Protein AF-A0A3D3YTZ3-F1 (afdb_monomer_lite)

Sequence (156 aa):
MELALADSQRAFELARSARDPQQFQPVLVQRVAALLAGGHRRGAGALLDELMAGKPDLTDAWLRGLALMMIEVGRGREFLEAAKGSWRSPWLEAEVATAEHRFADAASIYEGVGAPADAAAARLAAGEAAAGSGNRVEAAEHLGRALEFYRGSVPR

Radius of gyration: 15.91 Å; chains: 1; bounding box: 35×34×43 Å

pLDDT: mean 90.67, std 9.26, range [43.53, 98.31]

Foldseek 3Di:
DVVQLVVLVVLQVVQVVVPDPVSNLLSLQSNLVVCVVVVNLVVSVVSVVVNVVVLDQCVDPSCQCVLVSCVSSVRLVVLLVSLVPHDDDLRSVLSNCVSVLVLCVSLVSCVVVVNLLSSLVSLCSQLVVCVVVVNNVSNCVSPVSSVVVVVVPDDD

Structure (mmCIF, N/CA/C/O backbone):
data_AF-A0A3D3YTZ3-F1
#
_entry.id   AF-A0A3D3YTZ3-F1
#
loop_
_atom_site.group_PDB
_atom_site.id
_atom_site.type_symbol
_atom_site.label_atom_id
_atom_site.label_alt_id
_atom_site.label_comp_id
_atom_site.label_asym_id
_atom_site.label_entity_id
_atom_site.label_seq_id
_atom_site.pdbx_PDB_ins_code
_atom_site.Cartn_x
_atom_site.Cartn_y
_atom_site.Cartn_z
_atom_site.occupancy
_atom_site.B_iso_or_equiv
_atom_site.auth_seq_id
_atom_site.auth_comp_id
_atom_site.auth_asym_id
_atom_site.auth_atom_id
_atom_site.pdbx_PDB_model_num
ATOM 1 N N . MET A 1 1 ? -13.316 3.135 -15.371 1.00 74.31 1 MET A N 1
ATOM 2 C CA . MET A 1 1 ? -12.387 2.009 -15.135 1.00 74.31 1 MET A CA 1
ATOM 3 C C . MET A 1 1 ? -11.767 1.519 -16.439 1.00 74.31 1 MET A C 1
ATOM 5 O O . MET A 1 1 ? -10.553 1.515 -16.549 1.00 74.31 1 MET A O 1
ATOM 9 N N . GLU A 1 2 ? -12.570 1.200 -17.455 1.00 74.00 2 GLU A N 1
ATOM 10 C CA . GLU A 1 2 ? -12.089 0.667 -18.743 1.00 74.00 2 GLU A CA 1
ATOM 11 C C . GLU A 1 2 ? -11.086 1.580 -19.478 1.00 74.00 2 GLU A C 1
ATOM 13 O O . GLU A 1 2 ? -10.048 1.111 -19.936 1.00 74.00 2 GLU A O 1
ATOM 18 N N . LEU A 1 3 ? -11.317 2.900 -19.486 1.00 82.38 3 LEU A N 1
ATOM 19 C CA . LEU A 1 3 ? -10.366 3.871 -20.049 1.00 82.38 3 LEU A CA 1
ATOM 20 C C . LEU A 1 3 ? -9.019 3.892 -19.305 1.00 82.38 3 LEU A C 1
ATOM 22 O O . LEU A 1 3 ? -7.976 3.896 -19.947 1.00 82.38 3 LEU A O 1
ATOM 26 N N . ALA A 1 4 ? -9.027 3.818 -17.970 1.00 76.69 4 ALA A N 1
ATOM 27 C CA . ALA A 1 4 ? -7.803 3.789 -17.163 1.00 76.69 4 ALA A CA 1
ATOM 28 C C . ALA A 1 4 ? -6.992 2.496 -17.383 1.00 76.69 4 ALA A C 1
ATOM 30 O O . ALA A 1 4 ? -5.760 2.515 -17.424 1.00 76.69 4 ALA A O 1
ATOM 31 N N . LEU A 1 5 ? -7.676 1.365 -17.584 1.00 82.88 5 LEU A N 1
ATOM 32 C CA . LEU A 1 5 ? -7.033 0.104 -17.959 1.00 82.88 5 LEU A CA 1
ATOM 33 C C . LEU A 1 5 ? -6.402 0.190 -19.357 1.00 82.88 5 LEU A C 1
ATOM 35 O O . LEU A 1 5 ? -5.263 -0.233 -19.543 1.00 82.88 5 LEU A O 1
ATOM 39 N N . ALA A 1 6 ? -7.097 0.785 -20.329 1.00 84.56 6 ALA A N 1
ATOM 40 C CA . ALA A 1 6 ? -6.563 0.981 -21.676 1.00 84.56 6 ALA A CA 1
ATOM 41 C C . ALA A 1 6 ? -5.377 1.965 -21.711 1.00 84.56 6 ALA A C 1
ATOM 43 O O . ALA A 1 6 ? -4.402 1.724 -22.424 1.00 84.56 6 ALA A O 1
ATOM 44 N N . ASP A 1 7 ? -5.436 3.057 -20.943 1.00 84.31 7 ASP A N 1
ATOM 45 C CA . ASP A 1 7 ? -4.336 4.021 -20.822 1.00 84.31 7 ASP A CA 1
ATOM 46 C C . ASP A 1 7 ? -3.100 3.380 -20.175 1.00 84.31 7 ASP A C 1
ATOM 48 O O . ASP A 1 7 ? -2.001 3.465 -20.729 1.00 84.31 7 ASP A O 1
ATOM 52 N N . SER A 1 8 ? -3.273 2.664 -19.057 1.00 84.00 8 SER A N 1
ATOM 53 C CA . SER A 1 8 ? -2.163 1.964 -18.391 1.00 84.00 8 SER A CA 1
ATOM 54 C C . SER A 1 8 ? -1.560 0.848 -19.256 1.00 84.00 8 SER A C 1
ATOM 56 O O . SER A 1 8 ? -0.347 0.636 -19.223 1.00 84.00 8 SER A O 1
ATOM 58 N N . GLN A 1 9 ? -2.361 0.173 -20.093 1.00 87.19 9 GLN A N 1
ATOM 59 C CA . GLN A 1 9 ? -1.857 -0.781 -21.086 1.00 87.19 9 GLN A CA 1
ATOM 60 C C . GLN A 1 9 ? -0.952 -0.111 -22.119 1.00 87.19 9 GLN A C 1
ATOM 62 O O . GLN A 1 9 ? 0.147 -0.604 -22.371 1.00 87.19 9 GLN A O 1
ATOM 67 N N . ARG A 1 10 ? -1.390 1.014 -22.694 1.00 85.31 10 ARG A N 1
ATOM 68 C CA . ARG A 1 10 ? -0.608 1.757 -23.692 1.00 85.31 10 ARG A CA 1
ATOM 69 C C . ARG A 1 10 ? 0.710 2.265 -23.113 1.00 85.31 10 ARG A C 1
ATOM 71 O O . ARG A 1 10 ? 1.753 2.112 -23.745 1.00 85.31 10 ARG A O 1
ATOM 78 N N . ALA A 1 11 ? 0.678 2.815 -21.898 1.00 82.94 11 ALA A N 1
ATOM 79 C CA . ALA A 1 11 ? 1.884 3.259 -21.201 1.00 82.94 11 ALA A CA 1
ATOM 80 C C . ALA A 1 11 ? 2.864 2.098 -20.957 1.00 82.94 11 ALA A C 1
ATOM 82 O O . ALA A 1 11 ? 4.064 2.239 -21.189 1.00 82.94 11 ALA A O 1
ATOM 83 N N . PHE A 1 12 ? 2.350 0.930 -20.558 1.00 83.44 12 PHE A N 1
ATOM 84 C CA . PHE A 1 12 ? 3.151 -0.276 -20.352 1.00 83.44 12 PHE A CA 1
ATOM 85 C C . PHE A 1 12 ? 3.833 -0.772 -21.629 1.00 83.44 12 PHE A C 1
ATOM 87 O O . PHE A 1 12 ? 5.025 -1.070 -21.610 1.00 83.44 12 PHE A O 1
ATOM 94 N N . GLU A 1 13 ? 3.105 -0.844 -22.742 1.00 86.19 13 GLU A N 1
ATOM 95 C CA . GLU A 1 13 ? 3.665 -1.267 -24.032 1.00 86.19 13 GLU A CA 1
ATOM 96 C C . GLU A 1 13 ? 4.768 -0.319 -24.506 1.00 86.19 13 GLU A C 1
ATOM 98 O O . GLU A 1 13 ? 5.835 -0.769 -24.933 1.00 86.19 13 GLU A O 1
ATOM 103 N N . LEU A 1 14 ? 4.542 0.990 -24.359 1.00 83.56 14 LEU A N 1
ATOM 104 C CA . LEU A 1 14 ? 5.527 2.009 -24.698 1.00 83.56 14 LEU A CA 1
ATOM 105 C C . LEU A 1 14 ? 6.793 1.863 -23.843 1.00 83.56 14 LEU A C 1
ATOM 107 O O . LEU A 1 14 ? 7.890 1.758 -24.394 1.00 83.56 14 LEU A O 1
ATOM 111 N N . ALA A 1 15 ? 6.651 1.778 -22.518 1.00 81.69 15 ALA A N 1
ATOM 112 C CA . ALA A 1 15 ? 7.782 1.617 -21.604 1.00 81.69 15 ALA A CA 1
ATOM 113 C C . ALA A 1 15 ? 8.560 0.316 -21.872 1.00 81.69 15 ALA A C 1
ATOM 115 O O . ALA A 1 15 ? 9.792 0.316 -21.887 1.00 81.69 15 ALA A O 1
ATOM 116 N N . ARG A 1 16 ? 7.857 -0.785 -22.179 1.00 80.94 16 ARG A N 1
ATOM 117 C CA . ARG A 1 16 ? 8.483 -2.069 -22.535 1.00 80.94 16 ARG A CA 1
ATOM 118 C C . ARG A 1 16 ? 9.315 -1.968 -23.815 1.00 80.94 16 ARG A C 1
ATOM 120 O O . ARG A 1 16 ? 10.385 -2.568 -23.901 1.00 80.94 16 ARG A O 1
ATOM 127 N N . SER A 1 17 ? 8.842 -1.208 -24.804 1.00 82.25 17 SER A N 1
ATOM 128 C CA . SER A 1 17 ? 9.564 -0.993 -26.065 1.00 82.25 17 SER A CA 1
ATOM 129 C C . SER A 1 17 ? 10.834 -0.149 -25.891 1.00 82.25 17 SER A C 1
ATOM 131 O O . SER A 1 17 ? 11.825 -0.399 -26.576 1.00 82.25 17 SER A O 1
ATOM 133 N N . ALA A 1 18 ? 10.832 0.783 -24.931 1.00 77.19 18 ALA A N 1
ATOM 134 C CA . ALA A 1 18 ? 11.961 1.664 -24.639 1.00 77.19 18 ALA A CA 1
ATOM 135 C C . ALA A 1 18 ? 13.129 0.955 -23.922 1.00 77.19 18 ALA A C 1
ATOM 137 O O . ALA A 1 18 ? 14.255 1.441 -23.980 1.00 77.19 18 ALA A O 1
ATOM 138 N N . ARG A 1 19 ? 12.882 -0.206 -23.288 1.00 69.94 19 ARG A N 1
ATOM 139 C CA . ARG A 1 19 ? 13.875 -1.035 -22.565 1.00 69.94 19 ARG A CA 1
ATOM 140 C C . ARG A 1 19 ? 14.680 -0.299 -21.481 1.00 69.94 19 ARG A C 1
ATOM 142 O O . ARG A 1 19 ? 15.773 -0.746 -21.146 1.00 69.94 19 ARG A O 1
ATOM 149 N N . ASP A 1 20 ? 14.151 0.786 -20.921 1.00 69.94 20 ASP A N 1
ATOM 150 C CA . ASP A 1 20 ? 14.770 1.505 -19.805 1.00 69.94 20 ASP A CA 1
ATOM 151 C C . ASP A 1 20 ? 14.190 1.011 -18.463 1.00 69.94 20 ASP A C 1
ATOM 153 O O . ASP A 1 20 ? 13.024 1.296 -18.165 1.00 69.94 20 ASP A O 1
ATOM 157 N N . PRO A 1 21 ? 14.966 0.287 -17.630 1.00 63.66 21 PRO A N 1
ATOM 158 C CA . PRO A 1 21 ? 14.496 -0.212 -16.340 1.00 63.66 21 PRO A CA 1
ATOM 159 C C . PRO A 1 21 ? 14.028 0.890 -15.380 1.00 63.66 21 PRO A C 1
ATOM 161 O O . PRO A 1 21 ? 13.094 0.649 -14.615 1.00 63.66 21 PRO A O 1
ATOM 164 N N . GLN A 1 22 ? 14.621 2.092 -15.442 1.00 66.88 22 GLN A N 1
ATOM 165 C CA . GLN A 1 22 ? 14.265 3.212 -14.558 1.00 66.88 22 GLN A CA 1
ATOM 166 C C . GLN A 1 22 ? 12.879 3.782 -14.884 1.00 66.88 22 GLN A C 1
ATOM 168 O O . GLN A 1 22 ? 12.189 4.286 -14.004 1.00 66.88 22 GLN A O 1
ATOM 173 N N . GLN A 1 23 ? 12.442 3.664 -16.140 1.00 71.88 23 GLN A N 1
ATOM 174 C CA . GLN A 1 23 ? 11.105 4.077 -16.582 1.00 71.88 23 GLN A CA 1
ATOM 175 C C . GLN A 1 23 ? 10.081 2.940 -16.483 1.00 71.88 23 GLN A C 1
ATOM 177 O O . GLN A 1 23 ? 8.874 3.177 -16.474 1.00 71.88 23 GLN A O 1
ATOM 182 N N . PHE A 1 24 ? 10.544 1.692 -16.412 1.00 77.94 24 PHE A N 1
ATOM 183 C CA . PHE A 1 24 ? 9.678 0.522 -16.495 1.00 77.94 24 PHE A CA 1
ATOM 184 C C . PHE A 1 24 ? 9.026 0.149 -15.156 1.00 77.94 24 PHE A C 1
ATOM 186 O O . PHE A 1 24 ? 7.839 -0.182 -15.125 1.00 77.94 24 PHE A O 1
ATOM 193 N N . GLN A 1 25 ? 9.758 0.243 -14.041 1.00 81.31 25 GLN A N 1
ATOM 194 C CA . GLN A 1 25 ? 9.230 -0.106 -12.712 1.00 81.31 25 GLN A CA 1
ATOM 195 C C . GLN A 1 25 ? 8.053 0.784 -12.259 1.00 81.31 25 GLN A C 1
ATOM 197 O O . GLN A 1 25 ? 7.042 0.228 -11.820 1.00 81.31 25 GLN A O 1
ATOM 202 N N . PRO A 1 26 ? 8.083 2.122 -12.431 1.00 82.31 26 PRO A N 1
ATOM 203 C CA . PRO A 1 26 ? 6.939 2.969 -12.083 1.00 82.31 26 PRO A CA 1
ATOM 204 C C . PRO A 1 26 ? 5.682 2.629 -12.897 1.00 82.31 26 PRO A C 1
ATOM 206 O O . PRO A 1 26 ? 4.569 2.616 -12.371 1.00 82.31 26 PRO A O 1
ATOM 209 N N . VAL A 1 27 ? 5.851 2.303 -14.182 1.00 87.56 27 VAL A N 1
ATOM 210 C CA . VAL A 1 27 ? 4.740 1.941 -15.075 1.00 87.56 27 VAL A CA 1
ATOM 211 C C . VAL A 1 27 ? 4.136 0.588 -14.693 1.00 87.56 27 VAL A C 1
ATOM 213 O O . VAL A 1 27 ? 2.913 0.430 -14.740 1.00 87.56 27 VAL A O 1
ATOM 216 N N . LEU A 1 28 ? 4.961 -0.372 -14.260 1.00 87.81 28 LEU A N 1
ATOM 217 C CA . LEU A 1 28 ? 4.487 -1.639 -13.697 1.00 87.81 28 LEU A CA 1
ATOM 218 C C . LEU A 1 28 ? 3.595 -1.406 -12.474 1.00 87.81 28 LEU A C 1
ATOM 220 O O . LEU A 1 28 ? 2.478 -1.919 -12.444 1.00 87.81 28 LEU A O 1
ATOM 224 N N . VAL A 1 29 ? 4.043 -0.601 -11.506 1.00 90.25 29 VAL A N 1
ATOM 225 C CA . VAL A 1 29 ? 3.277 -0.316 -10.279 1.00 90.25 29 VAL A CA 1
ATOM 226 C C . VAL A 1 29 ? 1.948 0.369 -10.591 1.00 90.25 29 VAL A C 1
ATOM 228 O O . VAL A 1 29 ? 0.900 -0.070 -10.115 1.00 90.25 29 VAL A O 1
ATOM 231 N N . GLN A 1 30 ? 1.948 1.388 -11.455 1.00 89.44 30 GLN A N 1
ATOM 232 C CA . GLN A 1 30 ? 0.708 2.064 -11.859 1.00 89.44 30 GLN A CA 1
ATOM 233 C C . GLN A 1 30 ? -0.272 1.107 -12.539 1.00 89.44 30 GLN A C 1
ATOM 235 O O . GLN A 1 30 ? -1.482 1.153 -12.301 1.00 89.44 30 GLN A O 1
ATOM 240 N N . ARG A 1 31 ? 0.245 0.205 -13.374 1.00 92.56 31 ARG A N 1
ATOM 241 C CA . ARG A 1 31 ? -0.583 -0.786 -14.043 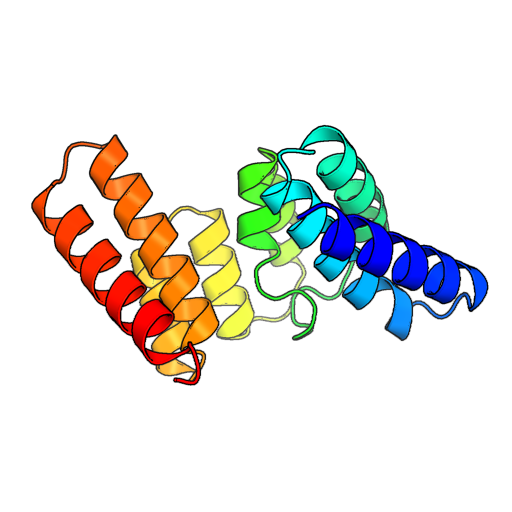1.00 92.56 31 ARG A CA 1
ATOM 242 C C . ARG A 1 31 ? -1.127 -1.841 -13.079 1.00 92.56 31 ARG A C 1
ATOM 244 O O . ARG A 1 31 ? -2.288 -2.228 -13.214 1.00 92.56 31 ARG A O 1
ATOM 251 N N . VAL A 1 32 ? -0.331 -2.290 -12.111 1.00 94.19 32 VAL A N 1
ATOM 252 C CA . VAL A 1 32 ? -0.790 -3.178 -11.031 1.00 94.19 32 VAL A CA 1
ATOM 253 C C . VAL A 1 32 ? -1.934 -2.518 -10.267 1.00 94.19 32 VAL A C 1
ATOM 255 O O . VAL A 1 32 ? -2.987 -3.137 -10.124 1.00 94.19 32 VAL A O 1
ATOM 258 N N . ALA A 1 33 ? -1.782 -1.252 -9.869 1.00 91.62 33 ALA A N 1
ATOM 259 C CA . ALA A 1 33 ? -2.829 -0.503 -9.178 1.00 91.62 33 ALA A CA 1
ATOM 260 C C . ALA A 1 33 ? -4.134 -0.446 -9.993 1.00 91.62 33 ALA A C 1
ATOM 262 O O . ALA A 1 33 ? -5.209 -0.738 -9.469 1.00 91.62 33 ALA A O 1
ATOM 263 N N . ALA A 1 34 ? -4.050 -0.143 -11.294 1.00 92.12 34 ALA A N 1
ATOM 264 C CA . ALA A 1 34 ? -5.217 -0.114 -12.176 1.00 92.12 34 ALA A CA 1
ATOM 265 C C . ALA A 1 34 ? -5.892 -1.493 -12.308 1.00 92.12 34 ALA A C 1
ATOM 267 O O . ALA A 1 34 ? -7.120 -1.591 -12.285 1.00 92.12 34 ALA A O 1
ATOM 268 N N . LEU A 1 35 ? -5.104 -2.568 -12.417 1.00 93.00 35 LEU A N 1
ATOM 269 C CA . LEU A 1 35 ? -5.622 -3.936 -12.492 1.00 93.00 35 LEU A CA 1
ATOM 270 C C . LEU A 1 35 ? -6.327 -4.353 -11.200 1.00 93.00 35 LEU A C 1
ATOM 272 O O . LEU A 1 35 ? -7.406 -4.939 -11.278 1.00 93.00 35 LEU A O 1
ATOM 276 N N . LEU A 1 36 ? -5.752 -4.046 -10.035 1.00 93.44 36 LEU A N 1
ATOM 277 C CA . LEU A 1 36 ? -6.363 -4.335 -8.735 1.00 93.44 36 LEU A CA 1
ATOM 278 C C . LEU A 1 36 ? -7.673 -3.564 -8.554 1.00 93.44 36 LEU A C 1
ATOM 280 O O . LEU A 1 36 ? -8.700 -4.175 -8.265 1.00 93.44 36 LEU A O 1
ATOM 284 N N . ALA A 1 37 ? -7.688 -2.269 -8.882 1.00 90.31 37 ALA A N 1
ATOM 285 C CA . ALA A 1 37 ? -8.908 -1.459 -8.869 1.00 90.31 37 ALA A CA 1
ATOM 286 C C . ALA A 1 37 ? -10.000 -1.994 -9.822 1.00 90.31 37 ALA A C 1
ATOM 288 O O . ALA A 1 37 ? -11.191 -1.847 -9.552 1.00 90.31 37 ALA A O 1
ATOM 289 N N . GLY A 1 38 ? -9.609 -2.636 -10.929 1.00 90.94 38 GLY A N 1
ATOM 290 C CA . GLY A 1 38 ? -10.511 -3.326 -11.858 1.00 90.94 38 GLY A CA 1
ATOM 291 C C . GLY A 1 38 ? -10.888 -4.761 -11.458 1.00 90.94 38 GLY A C 1
ATOM 292 O O . GLY A 1 38 ? -11.588 -5.433 -12.212 1.00 90.94 38 GLY A O 1
ATOM 293 N N . GLY A 1 39 ? -10.417 -5.270 -10.315 1.00 92.31 39 GLY A N 1
ATOM 294 C CA . GLY A 1 39 ? -10.658 -6.646 -9.861 1.00 92.31 39 GLY A CA 1
ATOM 295 C C . GLY A 1 39 ? -9.837 -7.717 -10.597 1.00 92.31 39 GLY A C 1
ATOM 296 O O . GLY A 1 39 ? -10.041 -8.918 -10.403 1.00 92.31 39 GLY A O 1
ATOM 297 N N . HIS A 1 40 ? -8.870 -7.326 -11.426 1.00 93.25 40 HIS A N 1
ATOM 298 C CA . HIS A 1 40 ? -8.048 -8.219 -12.245 1.00 93.25 40 HIS A CA 1
ATOM 299 C C . HIS A 1 40 ? -6.838 -8.788 -11.479 1.00 93.25 40 HIS A C 1
ATOM 301 O O . HIS A 1 40 ? -5.700 -8.728 -11.952 1.00 93.25 40 HIS A O 1
ATOM 307 N N . ARG A 1 41 ? -7.077 -9.409 -10.312 1.00 93.81 41 ARG A N 1
ATOM 308 C CA . ARG A 1 41 ? -6.023 -9.898 -9.391 1.00 93.81 41 ARG A CA 1
ATOM 309 C C . ARG A 1 41 ? -4.983 -10.813 -10.044 1.00 93.81 41 ARG A C 1
ATOM 311 O O . ARG A 1 41 ? -3.799 -10.683 -9.759 1.00 93.81 41 ARG A O 1
ATOM 318 N N . ARG A 1 42 ? -5.393 -11.712 -10.950 1.00 92.62 42 ARG A N 1
ATOM 319 C CA . ARG A 1 42 ? -4.450 -12.599 -11.667 1.00 92.62 42 ARG A CA 1
ATOM 320 C C . ARG A 1 42 ? -3.462 -11.820 -12.537 1.00 92.62 42 ARG A C 1
ATOM 322 O O . ARG A 1 42 ? -2.281 -12.139 -12.541 1.00 92.62 42 ARG A O 1
ATOM 329 N N . GLY A 1 43 ? -3.944 -10.803 -13.254 1.00 92.62 43 GLY A N 1
ATOM 330 C CA . GLY A 1 43 ? -3.091 -9.952 -14.085 1.00 92.62 43 GLY A CA 1
ATOM 331 C C . GLY A 1 43 ? -2.143 -9.105 -13.239 1.00 92.62 43 GLY A C 1
ATOM 332 O O . GLY A 1 43 ? -0.966 -8.998 -13.567 1.00 92.62 43 GLY A O 1
ATOM 333 N N . ALA A 1 44 ? -2.638 -8.564 -12.122 1.00 95.38 44 ALA A N 1
ATOM 334 C CA . ALA A 1 44 ? -1.816 -7.836 -11.160 1.00 95.38 44 ALA A CA 1
ATOM 335 C C . ALA A 1 44 ? -0.695 -8.719 -10.586 1.00 95.38 44 ALA A C 1
ATOM 337 O O . ALA A 1 44 ? 0.459 -8.305 -10.571 1.00 95.38 44 ALA A O 1
ATOM 338 N N . GLY A 1 45 ? -1.014 -9.959 -10.197 1.00 95.38 45 GLY A N 1
ATOM 339 C CA . GLY A 1 45 ? -0.034 -10.919 -9.684 1.00 95.38 45 GLY A CA 1
ATOM 340 C C . GLY A 1 45 ? 1.110 -11.205 -10.661 1.00 95.38 45 GLY A C 1
ATOM 341 O O . GLY A 1 45 ? 2.264 -11.181 -10.252 1.00 95.38 45 GLY A O 1
ATOM 342 N N . ALA A 1 46 ? 0.807 -11.386 -11.951 1.00 94.50 46 ALA A N 1
ATOM 343 C CA . ALA A 1 46 ? 1.830 -11.631 -12.971 1.00 94.50 46 ALA A CA 1
ATOM 344 C C . ALA A 1 46 ? 2.774 -10.430 -13.180 1.00 94.50 46 ALA A C 1
ATOM 346 O O . ALA A 1 46 ? 3.968 -10.611 -13.397 1.00 94.50 46 ALA A O 1
ATOM 347 N N . LEU A 1 47 ? 2.262 -9.198 -13.093 1.00 94.06 47 LEU A N 1
ATOM 348 C CA . LEU A 1 47 ? 3.113 -8.004 -13.169 1.00 94.06 47 LEU A CA 1
ATOM 349 C C . LEU A 1 47 ? 3.938 -7.798 -11.894 1.00 94.06 47 LEU A C 1
ATOM 351 O O . LEU A 1 47 ? 5.066 -7.319 -11.972 1.00 94.06 47 LEU A O 1
ATOM 355 N N . LEU A 1 48 ? 3.406 -8.190 -10.734 1.00 95.44 48 LEU A N 1
ATOM 356 C CA . LEU A 1 48 ? 4.164 -8.211 -9.484 1.00 95.44 48 LEU A CA 1
ATOM 357 C C . LEU A 1 48 ? 5.288 -9.256 -9.519 1.00 95.44 48 LEU A C 1
ATOM 359 O O . LEU A 1 48 ? 6.368 -8.973 -9.014 1.00 95.44 48 LEU A O 1
ATOM 363 N N . ASP A 1 49 ? 5.092 -10.409 -10.173 1.00 94.62 49 ASP A N 1
ATOM 364 C CA . ASP A 1 49 ? 6.181 -11.368 -10.422 1.00 94.62 49 ASP A CA 1
ATOM 365 C C . ASP A 1 49 ? 7.316 -10.733 -11.230 1.00 94.62 49 ASP A C 1
ATOM 367 O O . ASP A 1 49 ? 8.483 -10.841 -10.853 1.00 94.62 49 ASP A O 1
ATOM 371 N N . GLU A 1 50 ? 6.975 -10.040 -12.321 1.00 92.44 50 GLU A N 1
ATOM 372 C CA . GLU A 1 50 ? 7.954 -9.347 -13.166 1.00 92.44 50 GLU A CA 1
ATOM 373 C C . GLU A 1 50 ? 8.695 -8.251 -12.385 1.00 92.44 50 GLU A C 1
ATOM 375 O O . GLU A 1 50 ? 9.923 -8.169 -12.458 1.00 92.44 50 GLU A O 1
ATOM 380 N N . LEU A 1 51 ? 7.972 -7.456 -11.590 1.00 92.25 51 LEU A N 1
ATOM 381 C CA . LEU A 1 51 ? 8.557 -6.414 -10.748 1.00 92.25 51 LEU A CA 1
ATOM 382 C C . LEU A 1 51 ? 9.525 -7.003 -9.712 1.00 92.25 51 LEU A C 1
ATOM 384 O O . LEU A 1 51 ? 10.676 -6.574 -9.642 1.00 92.25 51 LEU A O 1
ATOM 388 N N . MET A 1 52 ? 9.088 -8.001 -8.937 1.00 92.81 52 MET A N 1
ATOM 389 C CA . MET A 1 52 ? 9.877 -8.579 -7.843 1.00 92.81 52 MET A CA 1
ATOM 390 C C . MET A 1 52 ? 11.080 -9.387 -8.344 1.00 92.81 52 MET A C 1
ATOM 392 O O . MET A 1 52 ? 12.142 -9.356 -7.716 1.00 92.81 52 MET A O 1
ATOM 396 N N . ALA A 1 53 ? 10.978 -10.039 -9.509 1.00 91.12 53 ALA A N 1
ATOM 397 C CA . ALA A 1 53 ? 12.116 -10.694 -10.160 1.00 91.12 53 ALA A CA 1
ATOM 398 C C . ALA A 1 53 ? 13.243 -9.704 -10.509 1.00 91.12 53 ALA A C 1
ATOM 400 O O . ALA A 1 53 ? 14.420 -10.073 -10.496 1.00 91.12 53 ALA A O 1
ATOM 401 N N . GLY A 1 54 ? 12.892 -8.439 -10.763 1.00 88.00 54 GLY A N 1
ATOM 402 C CA . GLY A 1 54 ? 13.829 -7.341 -10.989 1.00 88.00 54 GLY A CA 1
ATOM 403 C C . GLY A 1 54 ? 14.578 -6.863 -9.742 1.00 88.00 54 GLY A C 1
ATOM 404 O O . GLY A 1 54 ? 15.446 -6.007 -9.883 1.00 88.00 54 GLY A O 1
ATOM 405 N N . LYS A 1 55 ? 14.274 -7.409 -8.550 1.00 88.19 55 LYS A N 1
ATOM 406 C CA . LYS A 1 55 ? 14.836 -6.997 -7.248 1.00 88.19 55 LYS A CA 1
ATOM 407 C C . LYS A 1 55 ? 14.783 -5.475 -7.077 1.00 88.19 55 LYS A C 1
ATOM 409 O O . LYS A 1 55 ? 15.829 -4.824 -7.037 1.00 88.19 55 LYS A O 1
ATOM 414 N N . PRO A 1 56 ? 13.570 -4.907 -7.053 1.00 88.56 56 PRO A N 1
ATOM 415 C CA . PRO A 1 56 ? 13.406 -3.470 -7.090 1.00 88.56 56 PRO A CA 1
ATOM 416 C C . PRO A 1 56 ? 13.955 -2.841 -5.805 1.00 88.56 56 PRO A C 1
ATOM 418 O O . PRO A 1 56 ? 13.955 -3.466 -4.740 1.00 88.56 56 PRO A O 1
ATOM 421 N N . ASP A 1 57 ? 14.417 -1.597 -5.900 1.00 88.75 57 ASP A N 1
ATOM 422 C CA . ASP A 1 57 ? 14.782 -0.831 -4.714 1.00 88.75 57 ASP A CA 1
ATOM 423 C C . ASP A 1 57 ? 13.506 -0.401 -3.990 1.00 88.75 57 ASP A C 1
ATOM 425 O O . ASP A 1 57 ? 12.847 0.554 -4.384 1.00 88.75 57 ASP A O 1
ATOM 429 N N . LEU A 1 58 ? 13.159 -1.106 -2.912 1.00 89.94 58 LEU A N 1
ATOM 430 C CA . LEU A 1 58 ? 11.958 -0.836 -2.116 1.00 89.94 58 LEU A CA 1
ATOM 431 C C . LEU A 1 58 ? 11.966 0.534 -1.419 1.00 89.94 58 LEU A C 1
ATOM 433 O O . LEU A 1 58 ? 10.963 0.912 -0.818 1.00 89.94 58 LEU A O 1
ATOM 437 N N . THR A 1 59 ? 13.077 1.272 -1.471 1.00 86.56 59 THR A N 1
ATOM 438 C CA . THR A 1 59 ? 13.145 2.654 -0.984 1.00 86.56 59 THR A CA 1
ATOM 439 C C . THR A 1 59 ? 12.799 3.687 -2.058 1.00 86.56 59 THR A C 1
ATOM 441 O O . THR A 1 59 ? 12.641 4.867 -1.732 1.00 86.56 59 THR A O 1
ATOM 444 N N . ASP A 1 60 ? 12.632 3.261 -3.314 1.00 86.44 60 ASP A N 1
ATOM 445 C CA . ASP A 1 60 ? 12.222 4.128 -4.411 1.00 86.44 60 ASP A CA 1
ATOM 446 C C . ASP A 1 60 ? 10.796 4.657 -4.177 1.00 86.44 60 ASP A C 1
ATOM 448 O O . ASP A 1 60 ? 9.841 3.915 -3.927 1.00 86.44 60 ASP A O 1
ATOM 452 N N . ALA A 1 61 ? 10.646 5.976 -4.292 1.00 81.25 61 ALA A N 1
ATOM 453 C CA . ALA A 1 61 ? 9.377 6.669 -4.135 1.00 81.25 61 ALA A CA 1
ATOM 454 C C . ALA A 1 61 ? 8.294 6.192 -5.117 1.00 81.25 61 ALA A C 1
ATOM 456 O O . ALA A 1 61 ? 7.109 6.334 -4.815 1.00 81.25 61 ALA A O 1
ATOM 457 N N . TRP A 1 62 ? 8.666 5.624 -6.266 1.00 82.38 62 TRP A N 1
ATOM 458 C CA . TRP A 1 62 ? 7.713 5.090 -7.241 1.00 82.38 62 TRP A CA 1
ATOM 459 C C . TRP A 1 62 ? 7.071 3.765 -6.825 1.00 82.38 62 TRP A C 1
ATOM 461 O O . TRP A 1 62 ? 6.072 3.368 -7.423 1.00 82.38 62 TRP A O 1
ATOM 471 N N . LEU A 1 63 ? 7.614 3.091 -5.809 1.00 86.75 63 LEU A N 1
ATOM 472 C CA . LEU A 1 63 ? 7.092 1.823 -5.296 1.00 86.75 63 LEU A CA 1
ATOM 473 C C . LEU A 1 63 ? 6.212 1.995 -4.055 1.00 86.75 63 LEU A C 1
ATOM 475 O O . LEU A 1 63 ? 5.872 1.012 -3.399 1.00 86.75 63 LEU A O 1
ATOM 479 N N . ARG A 1 64 ? 5.820 3.228 -3.720 1.00 86.12 64 ARG A N 1
ATOM 480 C CA . ARG A 1 64 ? 4.864 3.475 -2.636 1.00 86.12 64 ARG A CA 1
ATOM 481 C C . ARG A 1 64 ? 3.546 2.749 -2.891 1.00 86.12 64 ARG A C 1
ATOM 483 O O . ARG A 1 64 ? 3.052 2.688 -4.018 1.00 86.12 64 ARG A O 1
ATOM 490 N N . GLY A 1 65 ? 2.982 2.193 -1.828 1.00 89.50 65 GLY A N 1
ATOM 491 C CA . GLY A 1 65 ? 1.790 1.359 -1.860 1.00 89.50 65 GLY A CA 1
ATOM 492 C C . GLY A 1 65 ? 2.039 -0.069 -2.349 1.00 89.50 65 GLY A C 1
ATOM 493 O O . GLY A 1 65 ? 1.090 -0.855 -2.383 1.00 89.50 65 GLY A O 1
ATOM 494 N N . LEU A 1 66 ? 3.276 -0.446 -2.704 1.00 94.38 66 LEU A N 1
ATOM 495 C CA . LEU A 1 66 ? 3.590 -1.804 -3.149 1.00 94.38 66 LEU A CA 1
ATOM 496 C C . LEU A 1 66 ? 3.251 -2.840 -2.072 1.00 94.38 66 LEU A C 1
ATOM 498 O O . LEU A 1 66 ? 2.717 -3.894 -2.415 1.00 94.38 66 LEU A O 1
ATOM 502 N N . ALA A 1 67 ? 3.478 -2.556 -0.785 1.00 96.12 67 ALA A N 1
ATOM 503 C CA . ALA A 1 67 ? 3.101 -3.473 0.291 1.00 96.12 67 ALA A CA 1
ATOM 504 C C . ALA A 1 67 ? 1.595 -3.768 0.293 1.00 96.12 67 ALA A C 1
ATOM 506 O O . ALA A 1 67 ? 1.193 -4.927 0.419 1.00 96.12 67 ALA A O 1
ATOM 507 N N . LEU A 1 68 ? 0.760 -2.743 0.088 1.00 94.38 68 LEU A N 1
ATOM 508 C CA . LEU A 1 68 ? -0.693 -2.895 -0.001 1.00 94.38 68 LEU A CA 1
ATOM 509 C C . LEU A 1 68 ? -1.082 -3.765 -1.208 1.00 94.38 68 LEU A C 1
ATOM 511 O O . LEU A 1 68 ? -1.857 -4.709 -1.059 1.00 94.38 68 LEU A O 1
ATOM 515 N N . MET A 1 69 ? -0.491 -3.507 -2.382 1.00 95.81 69 MET A N 1
ATOM 516 C CA . MET A 1 69 ? -0.729 -4.302 -3.597 1.00 95.81 69 MET A CA 1
ATOM 517 C C . MET A 1 69 ? -0.316 -5.768 -3.406 1.00 95.81 69 MET A C 1
ATOM 519 O O . MET A 1 69 ? -1.036 -6.681 -3.815 1.00 95.81 69 MET A O 1
ATOM 523 N N . MET A 1 70 ? 0.822 -6.001 -2.745 1.00 97.19 70 MET A N 1
ATOM 524 C CA . MET A 1 70 ? 1.328 -7.336 -2.425 1.00 97.19 70 MET A CA 1
ATOM 525 C C . MET A 1 70 ? 0.403 -8.067 -1.450 1.00 97.19 70 MET A C 1
ATOM 527 O O . MET A 1 70 ? 0.102 -9.239 -1.669 1.00 97.19 70 MET A O 1
ATOM 531 N N . ILE A 1 71 ? -0.100 -7.403 -0.405 1.00 96.06 71 ILE A N 1
ATOM 532 C CA . ILE A 1 71 ? -1.104 -7.987 0.500 1.00 96.06 71 ILE A CA 1
ATOM 533 C C . ILE A 1 71 ? -2.382 -8.332 -0.254 1.00 96.06 71 ILE A C 1
ATOM 535 O O . ILE A 1 71 ? -2.929 -9.418 -0.054 1.00 96.06 71 ILE A O 1
ATOM 539 N N . GLU A 1 72 ? -2.846 -7.451 -1.141 1.00 93.94 72 GLU A N 1
ATOM 540 C CA . GLU A 1 72 ? -4.069 -7.688 -1.895 1.00 93.94 72 GLU A CA 1
ATOM 541 C C . GLU A 1 72 ? -3.961 -8.971 -2.737 1.00 93.94 72 GLU A C 1
ATOM 543 O O . GLU A 1 72 ? -4.895 -9.766 -2.797 1.00 93.94 72 GLU A O 1
ATOM 548 N N . VAL A 1 73 ? -2.803 -9.289 -3.310 1.00 95.81 73 VAL A N 1
ATOM 549 C CA . VAL A 1 73 ? -2.615 -10.570 -4.019 1.00 95.81 73 VAL A CA 1
ATOM 550 C C . VAL A 1 73 ? -2.174 -11.736 -3.116 1.00 95.81 73 VAL A C 1
ATOM 552 O O . VAL A 1 73 ? -1.847 -12.805 -3.625 1.00 95.81 73 VAL A O 1
ATOM 555 N N . GLY A 1 74 ? -2.185 -11.572 -1.788 1.00 95.44 74 GLY A N 1
ATOM 556 C CA . GLY A 1 74 ? -1.831 -12.615 -0.815 1.00 95.44 74 GLY A CA 1
ATOM 557 C C . GLY A 1 74 ? -0.325 -12.850 -0.644 1.00 95.44 74 GLY A C 1
ATOM 558 O O . GLY A 1 74 ? 0.087 -13.907 -0.174 1.00 95.44 74 GLY A O 1
ATOM 559 N N . ARG A 1 75 ? 0.507 -11.878 -1.032 1.00 96.06 75 ARG A N 1
ATOM 560 C CA . ARG A 1 75 ? 1.977 -11.963 -1.098 1.00 96.06 75 ARG A CA 1
ATOM 561 C C . ARG A 1 75 ? 2.699 -10.996 -0.157 1.00 96.06 75 ARG A C 1
ATOM 563 O O . ARG A 1 75 ? 3.892 -10.761 -0.320 1.00 96.06 75 ARG A O 1
ATOM 570 N N . GLY A 1 76 ? 2.032 -10.476 0.875 1.00 95.81 76 GLY A N 1
ATOM 571 C CA . GLY A 1 76 ? 2.656 -9.568 1.855 1.00 95.81 76 GLY A CA 1
ATOM 572 C C . GLY A 1 76 ? 3.945 -10.124 2.482 1.00 95.81 76 GLY A C 1
ATOM 573 O O . GLY A 1 76 ? 4.907 -9.391 2.690 1.00 95.81 76 GLY A O 1
ATOM 574 N N . ARG A 1 77 ? 4.036 -11.447 2.688 1.00 96.62 77 ARG A N 1
ATOM 575 C CA . ARG A 1 77 ? 5.255 -12.078 3.220 1.00 96.62 77 ARG A CA 1
ATOM 576 C C . ARG A 1 77 ? 6.460 -11.970 2.287 1.00 96.62 77 ARG A C 1
ATOM 578 O O . ARG A 1 77 ? 7.576 -11.827 2.767 1.00 96.62 77 ARG A O 1
ATOM 585 N N . GLU A 1 78 ? 6.252 -12.026 0.977 1.00 96.50 78 GLU A N 1
ATOM 586 C CA . GLU A 1 78 ? 7.336 -11.852 0.008 1.00 96.50 78 GLU A CA 1
ATOM 587 C C . GLU A 1 78 ? 7.908 -10.434 0.064 1.00 96.50 78 GLU A C 1
ATOM 589 O O . GLU A 1 78 ? 9.125 -10.264 0.052 1.00 96.50 78 GLU A O 1
ATOM 594 N N . PHE A 1 79 ? 7.038 -9.431 0.220 1.00 96.50 79 PHE A N 1
ATOM 595 C CA . PHE A 1 79 ? 7.462 -8.053 0.450 1.00 96.50 79 PHE A CA 1
ATOM 596 C C . PHE A 1 79 ? 8.325 -7.938 1.716 1.00 96.50 79 PHE A C 1
ATOM 598 O O . PHE A 1 79 ? 9.411 -7.363 1.672 1.00 96.50 79 PHE A O 1
ATOM 605 N N . LEU A 1 80 ? 7.889 -8.542 2.829 1.00 97.00 80 LEU A N 1
ATOM 606 C CA . LEU A 1 80 ? 8.645 -8.532 4.088 1.00 97.00 80 LEU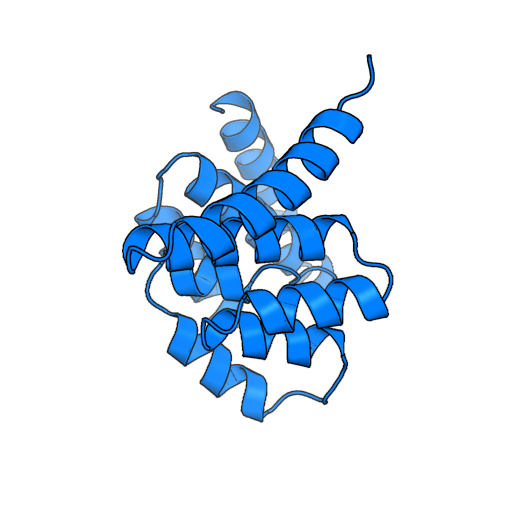 A CA 1
ATOM 607 C C . LEU A 1 80 ? 10.025 -9.184 3.957 1.00 97.00 80 LEU A C 1
ATOM 609 O O . LEU A 1 80 ? 10.993 -8.682 4.521 1.00 97.00 80 LEU A O 1
ATOM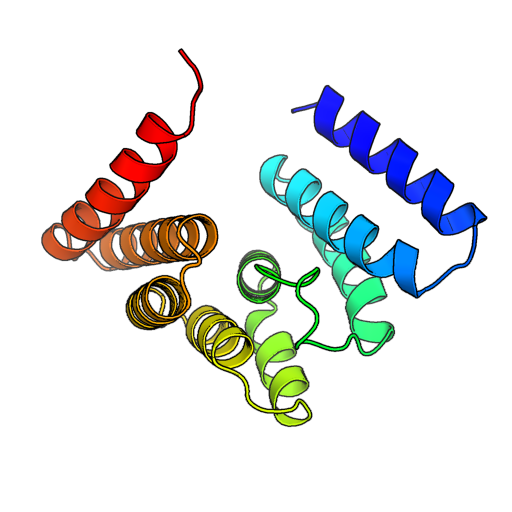 613 N N . GLU A 1 81 ? 10.135 -10.295 3.224 1.00 95.94 81 GLU A N 1
ATOM 614 C CA . GLU A 1 81 ? 11.432 -10.933 2.979 1.00 95.94 81 GLU A CA 1
ATOM 615 C C . GLU A 1 81 ? 12.352 -10.046 2.132 1.00 95.94 81 GLU A C 1
ATOM 617 O O . GLU A 1 81 ? 13.532 -9.914 2.458 1.00 95.94 81 GLU A O 1
ATOM 622 N N . ALA A 1 82 ? 11.822 -9.387 1.097 1.00 94.12 82 ALA A N 1
ATOM 623 C CA . ALA A 1 82 ? 12.591 -8.453 0.280 1.00 94.12 82 ALA A CA 1
ATOM 624 C C . ALA A 1 82 ? 13.069 -7.228 1.088 1.00 94.12 82 ALA A C 1
ATOM 626 O O . ALA A 1 82 ? 14.231 -6.835 0.980 1.00 94.12 82 ALA A O 1
ATOM 627 N N . ALA A 1 83 ? 12.220 -6.686 1.967 1.00 95.00 83 ALA A N 1
ATOM 628 C CA . ALA A 1 83 ? 12.529 -5.515 2.791 1.00 95.00 83 ALA A CA 1
ATOM 629 C C . ALA A 1 83 ? 13.708 -5.723 3.760 1.00 95.00 83 ALA A C 1
ATOM 631 O O . ALA A 1 83 ? 14.392 -4.760 4.103 1.00 95.00 83 ALA A O 1
ATOM 632 N N . LYS A 1 84 ? 14.007 -6.966 4.173 1.00 93.75 84 LYS A N 1
ATOM 633 C CA . LYS A 1 84 ? 15.148 -7.271 5.064 1.00 93.75 84 LYS A CA 1
ATOM 634 C C . LYS A 1 84 ? 16.505 -6.883 4.471 1.00 93.75 84 LYS A C 1
ATOM 636 O O . LYS A 1 84 ? 17.445 -6.653 5.227 1.00 93.75 84 LYS A O 1
ATOM 641 N N . GLY A 1 85 ? 16.619 -6.860 3.142 1.00 88.19 85 GLY A N 1
ATOM 642 C CA . GLY A 1 85 ? 17.848 -6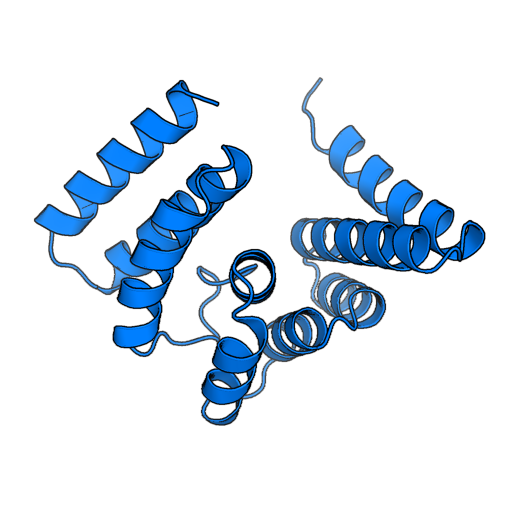.492 2.434 1.00 88.19 85 GLY A CA 1
ATOM 643 C C . GLY A 1 85 ? 17.970 -5.001 2.114 1.00 88.19 85 GLY A C 1
ATOM 644 O O . GLY A 1 85 ? 19.004 -4.584 1.595 1.00 88.19 85 GLY A O 1
ATOM 645 N N . SER A 1 86 ? 16.934 -4.207 2.389 1.00 90.44 86 SER A N 1
ATOM 646 C CA . SER A 1 86 ? 16.852 -2.799 1.999 1.00 90.44 86 SER A CA 1
ATOM 647 C C . SER A 1 86 ? 17.332 -1.860 3.106 1.00 90.44 86 SER A C 1
ATOM 649 O O . SER A 1 86 ? 17.334 -2.193 4.294 1.00 90.44 86 SER A O 1
ATOM 651 N N . TRP A 1 87 ? 17.732 -0.647 2.719 1.00 89.31 87 TRP A N 1
ATOM 652 C CA . TRP A 1 87 ? 18.102 0.381 3.687 1.00 89.31 87 TRP A CA 1
ATOM 653 C C . TRP A 1 87 ? 16.868 0.884 4.436 1.00 89.31 87 TRP A C 1
ATOM 655 O O . TRP A 1 87 ? 15.813 1.107 3.845 1.00 89.31 87 TRP A O 1
ATOM 665 N N . ARG A 1 88 ? 17.003 1.109 5.745 1.00 90.06 88 ARG A N 1
ATOM 666 C CA . ARG A 1 88 ? 15.904 1.632 6.561 1.00 90.06 88 ARG A CA 1
ATOM 667 C C . ARG A 1 88 ? 15.615 3.090 6.222 1.00 90.06 88 ARG A C 1
ATOM 669 O O . ARG A 1 88 ? 16.515 3.928 6.235 1.00 90.06 88 ARG A O 1
ATOM 676 N N . SER A 1 89 ? 14.345 3.387 5.995 1.00 92.94 89 SER A N 1
ATOM 677 C CA . SER A 1 89 ? 13.809 4.737 5.876 1.00 92.94 89 SER A CA 1
ATOM 678 C C . SER A 1 89 ? 12.410 4.768 6.495 1.00 92.94 89 SER A C 1
ATOM 680 O O . SER A 1 89 ? 11.752 3.726 6.521 1.00 92.94 89 SER A O 1
ATOM 682 N N . PRO A 1 90 ? 11.913 5.930 6.949 1.00 93.69 90 PRO A N 1
ATOM 683 C CA . PRO A 1 90 ? 10.533 6.048 7.425 1.00 93.69 90 PRO A CA 1
ATOM 684 C C . PRO A 1 90 ? 9.495 5.558 6.401 1.00 93.69 90 PRO A C 1
ATOM 686 O O . PRO A 1 90 ? 8.478 4.983 6.768 1.00 93.69 90 PRO A O 1
ATOM 689 N N . TRP A 1 91 ? 9.778 5.723 5.106 1.00 93.00 91 TRP A N 1
ATOM 690 C CA . TRP A 1 91 ? 8.928 5.229 4.021 1.00 93.00 91 TRP A CA 1
ATOM 691 C C . TRP A 1 91 ? 8.868 3.702 3.992 1.00 93.00 91 TRP A C 1
ATOM 693 O O . TRP A 1 91 ? 7.781 3.131 3.996 1.00 93.00 91 TRP A O 1
ATOM 703 N N . LEU A 1 92 ? 10.028 3.039 4.027 1.00 95.31 92 LEU A N 1
ATOM 704 C CA . LEU A 1 92 ? 10.079 1.580 4.065 1.00 95.31 92 LEU A CA 1
ATOM 705 C C . LEU A 1 92 ? 9.481 1.036 5.370 1.00 95.31 92 LEU A C 1
ATOM 707 O O . LEU A 1 92 ? 8.826 0.002 5.354 1.00 95.31 92 LEU A O 1
ATOM 711 N N . GLU A 1 93 ? 9.665 1.731 6.494 1.00 96.56 93 GLU A N 1
ATOM 712 C CA . GLU A 1 93 ? 9.056 1.358 7.775 1.00 96.56 93 GLU A CA 1
ATOM 713 C C . GLU A 1 93 ? 7.521 1.395 7.717 1.00 96.56 93 GLU A C 1
ATOM 715 O O . GLU A 1 93 ? 6.876 0.491 8.252 1.00 96.56 93 GLU A O 1
ATOM 720 N N . ALA A 1 94 ? 6.931 2.371 7.019 1.00 96.75 94 ALA A N 1
ATOM 721 C CA . ALA A 1 94 ? 5.488 2.429 6.789 1.00 96.75 94 ALA A CA 1
ATOM 722 C C . ALA A 1 94 ? 4.987 1.298 5.871 1.00 96.75 94 ALA A C 1
ATOM 724 O O . ALA A 1 94 ? 3.960 0.677 6.159 1.00 96.75 94 ALA A O 1
ATOM 725 N N . GLU A 1 95 ? 5.722 0.970 4.804 1.00 96.56 95 GLU A N 1
ATOM 726 C CA . GLU A 1 95 ? 5.395 -0.164 3.927 1.00 96.56 95 GLU A CA 1
ATOM 727 C C . GLU A 1 95 ? 5.532 -1.510 4.664 1.00 96.56 95 GLU A C 1
ATOM 729 O O . GLU A 1 95 ? 4.685 -2.389 4.517 1.00 96.56 95 GLU A O 1
ATOM 734 N N . VAL A 1 96 ? 6.552 -1.677 5.516 1.00 97.44 96 VAL A N 1
ATOM 735 C CA . VAL A 1 96 ? 6.701 -2.866 6.374 1.00 97.44 96 VAL A CA 1
ATOM 736 C C . VAL A 1 96 ? 5.541 -2.966 7.361 1.00 97.44 96 VAL A C 1
ATOM 738 O O . VAL A 1 96 ? 4.924 -4.025 7.454 1.00 97.44 96 VAL A O 1
ATOM 741 N N . ALA A 1 97 ? 5.186 -1.876 8.050 1.00 98.06 97 ALA A N 1
ATOM 742 C CA . ALA A 1 97 ? 4.020 -1.855 8.933 1.00 98.06 97 ALA A CA 1
ATOM 743 C C . ALA A 1 97 ? 2.733 -2.216 8.171 1.00 98.06 97 ALA A C 1
ATOM 745 O O . ALA A 1 97 ? 1.917 -2.992 8.667 1.00 98.06 97 ALA A O 1
ATOM 746 N N . THR A 1 98 ? 2.590 -1.734 6.934 1.00 97.75 98 THR A N 1
ATOM 747 C CA . THR A 1 98 ? 1.488 -2.105 6.037 1.00 97.75 98 THR A CA 1
ATOM 748 C C . THR A 1 98 ? 1.491 -3.606 5.757 1.00 97.75 98 THR A C 1
ATOM 750 O O . THR A 1 98 ? 0.478 -4.254 5.999 1.00 97.75 98 THR A O 1
ATOM 753 N N . ALA A 1 99 ? 2.621 -4.181 5.329 1.00 97.56 99 ALA A N 1
ATOM 754 C CA . ALA A 1 99 ? 2.779 -5.612 5.046 1.00 97.56 99 ALA A CA 1
ATOM 755 C C . ALA A 1 99 ? 2.556 -6.523 6.272 1.00 97.56 99 ALA A C 1
ATOM 757 O O . ALA A 1 99 ? 2.157 -7.678 6.120 1.00 97.56 99 ALA A O 1
ATOM 758 N N . GLU A 1 100 ? 2.770 -6.004 7.481 1.00 97.81 100 GLU A N 1
ATOM 759 C CA . GLU A 1 100 ? 2.465 -6.664 8.758 1.00 97.81 100 GLU A CA 1
ATOM 760 C C . GLU A 1 100 ? 1.010 -6.466 9.220 1.00 97.81 100 GLU A C 1
ATOM 762 O O . GLU A 1 100 ? 0.654 -6.896 10.316 1.00 97.81 100 GLU A O 1
ATOM 767 N N . HIS A 1 101 ? 0.163 -5.822 8.410 1.00 97.38 101 HIS A N 1
ATOM 768 C CA . HIS A 1 101 ? -1.212 -5.438 8.750 1.00 97.38 101 HIS A CA 1
ATOM 769 C C . HIS A 1 101 ? -1.326 -4.472 9.946 1.00 97.38 101 HIS A C 1
ATOM 771 O O . HIS A 1 101 ? -2.404 -4.299 10.517 1.00 97.38 101 HIS A O 1
ATOM 777 N N . ARG A 1 102 ? -0.238 -3.778 10.305 1.00 98.19 102 ARG A N 1
ATOM 778 C CA . ARG A 1 102 ? -0.209 -2.696 11.301 1.00 98.19 102 ARG A CA 1
ATOM 779 C C . ARG A 1 102 ? -0.569 -1.362 10.645 1.00 98.19 102 ARG A C 1
ATOM 781 O O . ARG A 1 102 ? 0.209 -0.412 10.623 1.00 98.19 102 ARG A O 1
ATOM 788 N N . PHE A 1 103 ? -1.764 -1.302 10.065 1.00 98.19 103 PHE A N 1
ATOM 789 C CA . PHE A 1 103 ? -2.189 -0.190 9.209 1.00 98.19 103 PHE A CA 1
ATOM 790 C C . PHE A 1 103 ? -2.301 1.157 9.946 1.00 98.19 103 PHE A C 1
ATOM 792 O O . PHE A 1 103 ? -1.991 2.197 9.367 1.00 98.19 103 PHE A O 1
ATOM 799 N N . ALA A 1 104 ? -2.692 1.157 11.225 1.00 97.81 104 ALA A N 1
ATOM 800 C CA . ALA A 1 104 ? -2.736 2.372 12.046 1.00 97.81 104 ALA A CA 1
ATOM 801 C C . ALA A 1 104 ? -1.331 2.960 12.295 1.00 97.81 104 ALA A C 1
ATOM 803 O O . ALA A 1 104 ? -1.139 4.178 12.211 1.00 97.81 104 ALA A O 1
ATOM 804 N N . ASP A 1 105 ? -0.338 2.093 12.527 1.00 98.31 105 ASP A N 1
ATOM 805 C CA . ASP A 1 105 ? 1.068 2.488 12.652 1.00 98.31 105 ASP A CA 1
ATOM 806 C C . ASP A 1 105 ? 1.577 3.059 11.325 1.00 98.31 105 ASP A C 1
ATOM 808 O O . ASP A 1 105 ? 2.156 4.144 11.301 1.00 98.31 105 ASP A O 1
ATOM 812 N N . ALA A 1 106 ? 1.303 2.371 10.210 1.00 98.12 106 ALA A N 1
ATOM 813 C CA . ALA A 1 106 ? 1.670 2.837 8.875 1.00 98.12 106 ALA A CA 1
ATOM 814 C C . ALA A 1 106 ? 1.094 4.230 8.581 1.00 98.12 106 ALA A C 1
ATOM 816 O O . ALA A 1 106 ? 1.827 5.122 8.156 1.00 98.12 106 ALA A O 1
ATOM 817 N N . ALA A 1 107 ? -0.192 4.452 8.877 1.00 97.81 107 ALA A N 1
ATOM 818 C CA . ALA A 1 107 ? -0.832 5.755 8.714 1.00 97.81 107 ALA A CA 1
ATOM 819 C C . ALA A 1 107 ? -0.122 6.850 9.522 1.00 97.81 107 ALA A C 1
ATOM 821 O O . ALA A 1 107 ? 0.157 7.924 8.991 1.00 97.81 107 ALA A O 1
ATOM 822 N N . SER A 1 108 ? 0.226 6.562 10.779 1.00 98.00 108 SER A N 1
ATOM 823 C CA . SER A 1 108 ? 0.929 7.508 11.652 1.00 98.00 108 SER A CA 1
ATOM 824 C C . SER A 1 108 ? 2.336 7.838 11.139 1.00 98.00 108 SER A C 1
ATOM 826 O O . SER A 1 108 ? 2.757 8.995 11.191 1.00 98.00 108 SER A O 1
ATOM 828 N N . ILE A 1 109 ? 3.056 6.852 10.592 1.00 97.75 109 ILE A N 1
ATOM 829 C CA . ILE A 1 109 ? 4.373 7.072 9.979 1.00 97.75 109 ILE A CA 1
ATOM 830 C C . ILE A 1 109 ? 4.238 7.940 8.720 1.00 97.75 109 ILE A C 1
ATOM 832 O O . ILE A 1 109 ? 4.963 8.928 8.591 1.00 97.75 109 ILE A O 1
ATOM 836 N N . TYR A 1 110 ? 3.285 7.634 7.829 1.00 96.50 110 TYR A N 1
ATOM 837 C CA . TYR A 1 110 ? 3.022 8.440 6.631 1.00 96.50 110 TYR A CA 1
ATOM 838 C C . TYR A 1 110 ? 2.632 9.888 6.973 1.00 96.50 110 TYR A C 1
ATOM 840 O O . TYR A 1 110 ? 3.092 10.824 6.318 1.00 96.50 110 TYR A O 1
ATOM 848 N N . GLU A 1 111 ? 1.844 10.105 8.029 1.00 95.81 111 GLU A N 1
ATOM 849 C CA . GLU A 1 111 ? 1.542 11.449 8.543 1.00 95.81 111 GLU A CA 1
ATOM 850 C C . GLU A 1 111 ? 2.813 12.188 8.978 1.00 95.81 111 GLU A C 1
ATOM 852 O O . GLU A 1 111 ? 3.022 13.336 8.581 1.00 95.81 111 GLU A O 1
ATOM 857 N N . GLY A 1 112 ? 3.687 11.521 9.737 1.00 96.81 112 GLY A N 1
ATOM 858 C CA . GLY A 1 112 ? 4.940 12.096 10.227 1.00 96.81 112 GLY A CA 1
ATOM 859 C C . GLY A 1 112 ? 5.907 12.526 9.120 1.00 96.81 112 GLY A C 1
ATOM 860 O O . GLY A 1 112 ? 6.670 13.473 9.311 1.00 96.81 112 GLY A O 1
ATOM 861 N N . VAL A 1 113 ? 5.855 11.882 7.950 1.00 93.62 113 VAL A N 1
ATOM 862 C CA . VAL A 1 113 ? 6.688 12.228 6.782 1.00 93.62 113 VAL A CA 1
ATOM 863 C C . VAL A 1 113 ? 5.990 13.146 5.774 1.00 93.62 113 VAL A C 1
ATOM 865 O O . VAL A 1 113 ? 6.552 13.434 4.718 1.00 93.62 113 VAL A O 1
ATOM 868 N N . GLY A 1 114 ? 4.779 13.622 6.077 1.00 93.88 114 GLY A N 1
ATOM 869 C CA . GLY A 1 114 ? 4.038 14.529 5.201 1.00 93.88 114 GLY A CA 1
ATOM 870 C C . GLY A 1 114 ? 3.464 13.854 3.952 1.00 93.88 114 GLY A C 1
ATOM 871 O O . GLY A 1 114 ? 3.409 14.474 2.891 1.00 93.88 114 GLY A O 1
ATOM 872 N N . ALA A 1 115 ? 3.030 12.597 4.069 1.00 92.56 115 ALA A N 1
ATOM 873 C CA . ALA A 1 115 ? 2.450 11.794 2.994 1.00 92.56 115 ALA A CA 1
ATOM 874 C C . ALA A 1 115 ? 0.935 11.576 3.197 1.00 92.56 115 ALA A C 1
ATOM 876 O O . ALA A 1 115 ? 0.498 10.483 3.559 1.00 92.56 115 ALA A O 1
ATOM 877 N N . PRO A 1 116 ? 0.092 12.608 3.003 1.00 93.75 116 PRO A N 1
ATOM 878 C CA . PRO A 1 116 ? -1.318 12.546 3.389 1.00 93.75 116 PRO A CA 1
ATOM 879 C C . PRO A 1 116 ? -2.138 11.546 2.560 1.00 93.75 116 PRO A C 1
ATOM 881 O O . PRO A 1 116 ?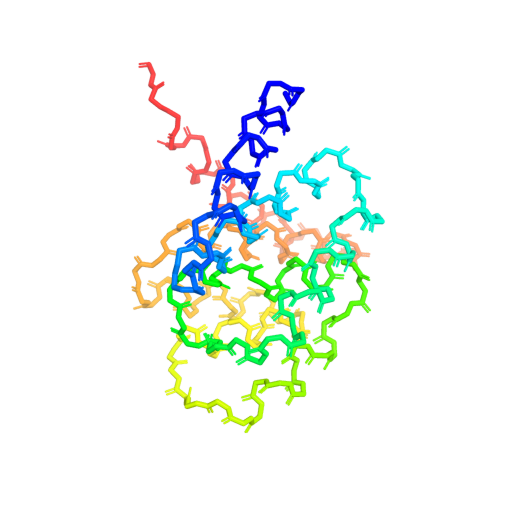 -3.087 10.968 3.085 1.00 93.75 116 PRO A O 1
ATOM 884 N N . ALA A 1 117 ? -1.769 11.318 1.295 1.00 92.00 117 ALA A N 1
ATOM 885 C CA . ALA A 1 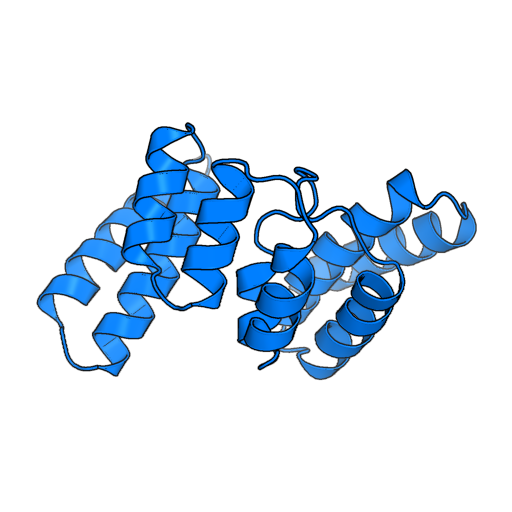117 ? -2.431 10.334 0.439 1.00 92.00 117 ALA A CA 1
ATOM 886 C C . ALA A 1 117 ? -2.141 8.897 0.896 1.00 92.00 117 ALA A C 1
ATOM 888 O O . ALA A 1 117 ? -3.069 8.103 1.050 1.00 92.00 117 ALA A O 1
ATOM 889 N N . ASP A 1 118 ? -0.872 8.594 1.174 1.00 93.56 118 ASP A N 1
ATOM 890 C CA . ASP A 1 118 ? -0.439 7.295 1.693 1.00 93.56 118 ASP A CA 1
ATOM 891 C C . ASP A 1 118 ? -1.041 7.036 3.087 1.00 93.56 118 ASP A C 1
ATOM 893 O O . ASP A 1 118 ? -1.578 5.960 3.355 1.00 93.56 118 ASP A O 1
ATOM 897 N N . ALA A 1 119 ? -1.081 8.063 3.946 1.00 96.25 119 ALA A N 1
ATOM 898 C CA . ALA A 1 119 ? -1.753 7.993 5.240 1.00 96.25 119 ALA A CA 1
ATOM 899 C C . ALA A 1 119 ? -3.252 7.688 5.100 1.00 96.25 119 ALA A C 1
ATOM 901 O O . ALA A 1 119 ? -3.780 6.852 5.829 1.00 96.25 119 ALA A O 1
ATOM 902 N N . ALA A 1 120 ? -3.956 8.333 4.165 1.00 96.50 120 ALA A N 1
ATOM 903 C CA . ALA A 1 120 ? -5.375 8.072 3.935 1.00 96.50 120 ALA A CA 1
ATOM 904 C C . ALA A 1 120 ? -5.635 6.640 3.442 1.00 96.50 120 ALA A C 1
ATOM 906 O O . ALA A 1 120 ? -6.579 6.006 3.916 1.00 96.50 120 ALA A O 1
ATOM 907 N N . ALA A 1 121 ? -4.779 6.110 2.562 1.00 94.38 121 ALA A N 1
ATOM 908 C CA . ALA A 1 121 ? -4.858 4.723 2.108 1.00 94.38 121 ALA A CA 1
ATOM 909 C C . ALA A 1 121 ? -4.623 3.732 3.263 1.00 94.38 121 ALA A C 1
ATOM 911 O O . ALA A 1 121 ? -5.400 2.794 3.444 1.00 94.38 121 ALA A O 1
ATOM 912 N N . ALA A 1 122 ? -3.614 3.977 4.105 1.00 97.25 122 ALA A N 1
ATOM 913 C CA . ALA A 1 122 ? -3.360 3.168 5.295 1.00 97.25 122 ALA A CA 1
ATOM 914 C C . ALA A 1 122 ? -4.522 3.240 6.305 1.00 97.25 122 ALA A C 1
ATOM 916 O O . ALA A 1 122 ? -4.911 2.220 6.871 1.00 97.25 122 ALA A O 1
ATOM 917 N N . ARG A 1 123 ? -5.150 4.410 6.492 1.00 98.12 123 ARG A N 1
ATOM 918 C CA . ARG A 1 123 ? -6.353 4.537 7.335 1.00 98.12 123 ARG A CA 1
ATOM 919 C C . ARG A 1 123 ? -7.550 3.785 6.756 1.00 98.12 123 ARG A C 1
ATOM 921 O O . ARG A 1 123 ? -8.292 3.180 7.522 1.00 98.12 123 ARG A O 1
ATOM 928 N N . LEU A 1 124 ? -7.742 3.783 5.438 1.00 97.38 124 LEU A N 1
ATOM 929 C CA . LEU A 1 124 ? -8.787 2.965 4.819 1.00 97.38 124 LEU A CA 1
ATOM 930 C C . LEU A 1 124 ? -8.577 1.480 5.158 1.00 97.38 124 LEU A C 1
ATOM 932 O O . LEU A 1 124 ? -9.489 0.849 5.689 1.00 97.38 124 LEU A O 1
ATOM 936 N N . ALA A 1 125 ? -7.357 0.968 4.973 1.00 97.06 125 ALA A N 1
ATOM 937 C CA . ALA A 1 125 ? -7.011 -0.413 5.314 1.00 97.06 125 ALA A CA 1
ATOM 938 C C . ALA A 1 125 ? -7.175 -0.719 6.819 1.00 97.06 125 ALA A C 1
ATOM 940 O O . ALA A 1 125 ? -7.699 -1.771 7.184 1.00 97.06 125 ALA A O 1
ATOM 941 N N . ALA A 1 126 ? -6.789 0.209 7.704 1.00 98.06 126 ALA A N 1
ATOM 942 C CA . ALA A 1 126 ? -6.993 0.082 9.151 1.00 98.06 126 ALA A CA 1
ATOM 943 C C . ALA A 1 126 ? -8.482 -0.016 9.509 1.00 98.06 126 ALA A C 1
ATOM 945 O O . ALA A 1 126 ? -8.890 -0.881 10.284 1.00 98.06 126 ALA A O 1
ATOM 946 N N . GLY A 1 127 ? -9.303 0.841 8.903 1.00 98.12 127 GLY A N 1
ATOM 947 C CA . GLY A 1 127 ? -10.743 0.859 9.107 1.00 98.12 127 GLY A CA 1
ATOM 948 C C . GLY A 1 127 ? -11.433 -0.418 8.625 1.00 98.12 127 GLY A C 1
ATOM 949 O O . GLY A 1 127 ? -12.282 -0.962 9.330 1.00 98.12 127 GLY A O 1
ATOM 950 N N . GLU A 1 128 ? -11.040 -0.930 7.458 1.00 96.88 128 GLU A N 1
ATOM 951 C CA . GLU A 1 128 ? -11.525 -2.208 6.922 1.00 96.88 128 GLU A CA 1
ATOM 952 C C . GLU A 1 128 ? -11.127 -3.391 7.814 1.00 96.88 128 GLU A C 1
ATOM 954 O O . GLU A 1 128 ? -11.966 -4.242 8.122 1.00 96.88 128 GLU A O 1
ATOM 959 N N . ALA A 1 129 ? -9.880 -3.421 8.293 1.00 96.50 129 ALA A N 1
ATOM 960 C CA . ALA A 1 129 ? -9.400 -4.455 9.207 1.00 96.50 129 ALA A CA 1
ATOM 961 C C . ALA A 1 129 ? -10.156 -4.436 10.549 1.00 96.50 129 ALA A C 1
ATOM 963 O O . ALA A 1 129 ? -10.610 -5.483 11.016 1.00 96.50 129 ALA A O 1
ATOM 964 N N . ALA A 1 130 ? -10.355 -3.253 11.138 1.00 97.38 130 ALA A N 1
ATOM 965 C CA . ALA A 1 130 ? -11.120 -3.079 12.373 1.00 97.38 130 ALA A CA 1
ATOM 966 C C . ALA A 1 130 ? -12.605 -3.443 12.196 1.00 97.38 130 ALA A C 1
ATOM 968 O O . ALA A 1 130 ? -13.215 -4.056 13.074 1.00 97.38 130 ALA A O 1
ATOM 969 N N . ALA A 1 131 ? -13.200 -3.126 11.042 1.00 97.38 131 ALA A N 1
ATOM 970 C CA . ALA A 1 131 ? -14.564 -3.540 10.726 1.00 97.38 131 ALA A CA 1
ATOM 971 C C . ALA A 1 131 ? -14.673 -5.070 10.628 1.00 97.38 131 ALA A C 1
ATOM 973 O O . ALA A 1 131 ? -15.600 -5.655 11.191 1.00 97.38 131 ALA A O 1
ATOM 974 N N . GLY A 1 132 ? -13.704 -5.718 9.971 1.00 96.25 132 GLY A N 1
ATOM 975 C CA . GLY A 1 132 ? -13.627 -7.174 9.848 1.00 96.25 132 GLY A CA 1
ATOM 976 C C . GLY A 1 132 ? -13.442 -7.903 11.184 1.00 96.25 132 GLY A C 1
ATOM 977 O O . GLY A 1 132 ? -13.961 -9.005 11.350 1.00 96.25 132 GLY A O 1
ATOM 978 N N . SER A 1 133 ? -12.765 -7.285 12.158 1.00 95.50 133 SER A N 1
ATOM 979 C CA . SER A 1 133 ? -12.604 -7.819 13.521 1.00 95.50 133 SER A CA 1
ATOM 980 C C . SER A 1 133 ? -13.756 -7.465 14.473 1.00 95.50 133 SER A C 1
ATOM 982 O O . SER A 1 133 ? -13.777 -7.918 15.618 1.00 95.50 133 SER A O 1
ATOM 984 N N . GLY A 1 134 ? -14.737 -6.679 14.016 1.00 96.62 134 GLY A N 1
ATOM 985 C CA . GLY A 1 134 ? -15.895 -6.257 14.805 1.00 96.62 134 GLY A CA 1
ATOM 986 C C . GLY A 1 134 ? -15.661 -5.026 15.689 1.00 96.62 134 GLY A C 1
ATOM 987 O O . GLY A 1 134 ? -16.584 -4.611 16.399 1.00 96.62 134 GLY A O 1
ATOM 988 N N . ASN A 1 135 ? -14.485 -4.392 15.632 1.00 96.75 135 ASN A N 1
ATOM 989 C CA . ASN A 1 135 ? -14.208 -3.158 16.364 1.00 96.75 135 ASN A CA 1
ATOM 990 C C . ASN A 1 135 ? -14.790 -1.930 15.643 1.00 96.75 135 ASN A C 1
ATOM 992 O O . ASN A 1 135 ? -14.101 -1.178 14.954 1.00 96.75 135 ASN A O 1
ATOM 996 N N . ARG A 1 136 ? -16.098 -1.707 15.816 1.00 96.38 136 ARG A N 1
ATOM 997 C CA . ARG A 1 136 ? -16.825 -0.626 15.126 1.00 96.38 136 ARG A CA 1
ATOM 998 C C . ARG A 1 136 ? -16.341 0.786 15.462 1.00 96.38 136 ARG A C 1
ATOM 1000 O O . ARG A 1 136 ? -16.501 1.669 14.626 1.00 96.38 136 ARG A O 1
ATOM 1007 N N . VAL A 1 137 ? -15.805 1.009 16.664 1.00 97.69 137 VAL A N 1
ATOM 1008 C CA . VAL A 1 137 ? -15.348 2.342 17.095 1.00 97.69 137 VAL A CA 1
ATOM 1009 C C . VAL A 1 137 ? -14.080 2.726 16.340 1.00 97.69 137 VAL A C 1
ATOM 1011 O O . VAL A 1 137 ? -14.055 3.756 15.674 1.00 97.69 137 VAL A O 1
ATOM 1014 N N . GLU A 1 138 ? -13.077 1.851 16.370 1.00 95.38 138 GLU A N 1
ATOM 1015 C CA . GLU A 1 138 ? -11.815 2.034 15.646 1.00 95.38 138 GLU A CA 1
ATOM 1016 C C . GLU A 1 138 ? -12.040 2.089 14.127 1.00 95.38 138 GLU A C 1
ATOM 1018 O O . GLU A 1 138 ? -11.485 2.945 13.437 1.00 95.38 138 GLU A O 1
ATOM 1023 N N . ALA A 1 139 ? -12.942 1.247 13.605 1.00 97.62 139 ALA A N 1
ATOM 1024 C CA . ALA A 1 139 ? -13.329 1.293 12.200 1.00 97.62 139 ALA A CA 1
ATOM 1025 C C . ALA A 1 139 ? -13.892 2.667 11.803 1.00 97.62 139 ALA A C 1
ATOM 1027 O O . ALA A 1 139 ? -13.471 3.246 10.804 1.00 97.62 139 ALA A O 1
ATOM 1028 N N . ALA A 1 140 ? -14.828 3.210 12.587 1.00 98.00 140 ALA A N 1
ATOM 1029 C CA . ALA A 1 140 ? -15.441 4.503 12.296 1.00 98.00 140 ALA A CA 1
ATOM 1030 C C . ALA A 1 140 ? -14.426 5.655 12.340 1.00 98.00 140 ALA A C 1
ATOM 1032 O O . ALA A 1 140 ? -14.488 6.547 11.493 1.00 98.00 140 ALA A O 1
ATOM 1033 N N . GLU A 1 141 ? -13.483 5.624 13.282 1.00 97.69 141 GLU A N 1
ATOM 1034 C CA . GLU A 1 141 ? -12.426 6.631 13.391 1.00 97.69 141 GLU A CA 1
ATOM 1035 C C . GLU A 1 141 ? -11.540 6.656 12.139 1.00 97.69 141 GLU A C 1
ATOM 1037 O O . GLU A 1 141 ? -11.388 7.696 11.486 1.00 97.69 141 GLU A O 1
ATOM 1042 N N . HIS A 1 142 ? -10.985 5.503 11.764 1.00 98.06 142 HIS A N 1
ATOM 1043 C CA . HIS A 1 142 ? -10.078 5.418 10.626 1.00 98.06 142 HIS A CA 1
ATOM 1044 C C . HIS A 1 142 ? -10.783 5.692 9.294 1.00 98.06 142 HIS A C 1
ATOM 1046 O O . HIS A 1 142 ? -10.281 6.481 8.486 1.00 98.06 142 HIS A O 1
ATOM 1052 N N . LEU A 1 143 ? -11.973 5.116 9.083 1.00 97.56 143 LEU A N 1
ATOM 1053 C CA . LEU A 1 143 ? -12.763 5.356 7.873 1.00 97.56 143 LEU A CA 1
ATOM 1054 C C . LEU A 1 143 ? -13.200 6.821 7.766 1.00 97.56 143 LEU A C 1
ATOM 1056 O O . LEU A 1 143 ? -13.162 7.381 6.673 1.00 97.56 143 LEU A O 1
ATOM 1060 N N . GLY A 1 144 ? -13.563 7.465 8.880 1.00 97.44 144 GLY A N 1
ATOM 1061 C CA . GLY A 1 144 ? -13.908 8.888 8.914 1.00 97.44 144 GLY A CA 1
ATOM 1062 C C . GLY A 1 144 ? -12.761 9.768 8.416 1.00 97.44 144 GLY A C 1
ATOM 1063 O O . GLY A 1 144 ? -12.934 10.533 7.467 1.00 97.44 144 GLY A O 1
ATOM 1064 N N . ARG A 1 145 ? -11.558 9.584 8.975 1.00 96.31 145 ARG A N 1
ATOM 1065 C CA . ARG A 1 145 ? -10.355 10.337 8.576 1.00 96.31 145 ARG A CA 1
ATOM 1066 C C . ARG A 1 145 ? -9.929 10.062 7.127 1.00 96.31 145 ARG A C 1
ATOM 1068 O O . ARG A 1 145 ? -9.419 10.962 6.461 1.00 96.31 145 ARG A O 1
ATOM 1075 N N . ALA A 1 146 ? -10.101 8.836 6.629 1.00 96.81 146 ALA A N 1
ATOM 1076 C CA . ALA A 1 146 ? -9.837 8.511 5.224 1.00 96.81 146 ALA A CA 1
ATOM 1077 C C . ALA A 1 146 ? -10.853 9.192 4.287 1.00 96.81 146 ALA A C 1
ATOM 1079 O O . ALA A 1 146 ? -10.476 9.798 3.283 1.00 96.81 146 ALA A O 1
ATOM 1080 N N . LEU A 1 147 ? -12.143 9.154 4.641 1.00 95.94 147 LEU A N 1
ATOM 1081 C CA . LEU A 1 147 ? -13.219 9.793 3.879 1.00 95.94 147 LEU A CA 1
ATOM 1082 C C . LEU A 1 147 ? -13.058 11.312 3.793 1.00 95.94 147 LEU A C 1
ATOM 1084 O O . LEU A 1 147 ? -13.303 11.882 2.730 1.00 95.94 147 LEU A O 1
ATOM 1088 N N . GLU A 1 148 ? -12.660 11.967 4.884 1.00 95.19 148 GLU A N 1
ATOM 1089 C CA . GLU A 1 148 ? -12.381 13.407 4.901 1.00 95.19 148 GLU A CA 1
ATOM 1090 C C . GLU A 1 148 ? -11.313 13.787 3.873 1.00 95.19 148 GLU A C 1
ATOM 1092 O O . GLU A 1 148 ? -11.526 14.713 3.087 1.00 95.19 148 GLU A O 1
ATOM 1097 N N . PHE A 1 149 ? -10.212 13.030 3.818 1.00 94.88 149 PHE A N 1
ATOM 1098 C CA . PHE A 1 149 ? -9.155 13.250 2.833 1.00 94.88 149 PHE A CA 1
ATOM 1099 C C . PHE A 1 149 ? -9.680 13.101 1.399 1.00 94.88 149 PHE A C 1
ATOM 1101 O O . PHE A 1 149 ? -9.579 14.042 0.611 1.00 94.88 149 PHE A O 1
ATOM 1108 N N . TYR A 1 150 ? -10.303 11.963 1.068 1.00 91.12 150 TYR A N 1
ATOM 1109 C CA . TYR A 1 150 ? -10.743 11.695 -0.306 1.00 91.12 150 TYR A CA 1
ATOM 1110 C C . TYR A 1 150 ? -11.850 12.640 -0.787 1.00 91.12 150 TYR A C 1
ATOM 1112 O O . TYR A 1 150 ? -11.911 12.974 -1.970 1.00 91.12 150 TYR A O 1
ATOM 1120 N N . ARG A 1 151 ? -12.718 13.114 0.116 1.00 92.50 151 ARG A N 1
ATOM 1121 C CA . ARG A 1 151 ? -13.733 14.128 -0.211 1.00 92.50 151 ARG A CA 1
ATOM 1122 C C . ARG A 1 151 ? -13.131 15.518 -0.386 1.00 92.50 151 ARG A C 1
ATOM 1124 O O . ARG A 1 151 ? -13.611 16.272 -1.226 1.00 92.50 151 ARG A O 1
ATOM 1131 N N . GLY A 1 152 ? -12.104 15.855 0.392 1.00 87.88 152 GLY A N 1
ATOM 1132 C CA . GLY A 1 152 ? -11.378 17.118 0.268 1.00 87.88 152 GLY A CA 1
ATOM 1133 C C . GLY A 1 152 ? -10.477 17.195 -0.969 1.00 87.88 152 GLY A C 1
ATOM 1134 O O . GLY A 1 152 ? -10.168 18.293 -1.418 1.00 87.88 152 GLY A O 1
ATOM 1135 N N . SER A 1 153 ? -10.075 16.052 -1.536 1.00 72.00 153 SER A N 1
ATOM 1136 C CA . SER A 1 153 ? -9.157 15.977 -2.682 1.00 72.00 153 SER A CA 1
ATOM 1137 C C . SER A 1 153 ? -9.819 16.060 -4.064 1.00 72.00 153 SER A C 1
ATOM 1139 O O . SER A 1 153 ? -9.110 16.113 -5.066 1.00 72.00 153 SER A O 1
ATOM 1141 N N . VAL A 1 154 ? -11.154 16.057 -4.154 1.00 54.44 154 VAL A N 1
ATOM 1142 C CA . VAL A 1 154 ? -11.862 16.247 -5.432 1.00 54.44 154 VAL A CA 1
ATOM 1143 C C . VAL A 1 154 ? -11.985 17.753 -5.700 1.00 54.44 154 VAL A C 1
ATOM 1145 O O . VAL A 1 154 ? -12.644 18.435 -4.910 1.00 54.44 154 VAL A O 1
ATOM 1148 N N . PRO A 1 155 ? -11.383 18.308 -6.773 1.00 47.53 155 PRO A N 1
ATOM 1149 C CA . PRO A 1 155 ? -11.645 19.693 -7.150 1.00 47.53 155 PRO A CA 1
ATOM 1150 C C . PRO A 1 155 ? -13.140 19.849 -7.460 1.00 47.53 155 PRO A C 1
ATOM 1152 O O . PRO A 1 155 ? -13.706 19.039 -8.196 1.00 47.53 155 PRO A O 1
ATOM 1155 N N . ARG A 1 156 ? -13.776 20.847 -6.836 1.00 43.53 156 ARG A N 1
ATOM 1156 C CA . ARG A 1 156 ? -15.173 21.212 -7.112 1.00 43.53 156 ARG A CA 1
ATOM 1157 C C . ARG A 1 156 ? -15.330 21.802 -8.505 1.00 43.53 156 ARG A C 1
ATOM 1159 O O . ARG A 1 156 ? -14.419 22.551 -8.920 1.00 43.53 156 ARG A O 1
#

Secondary structure (DSSP, 8-state):
-HHHHHHHHHHHHHHHHHT-HHHHHHHHHHHHHHHHHTT-HHHHHHHHHHHHHT---TTSGGGTTHHHHHHHTT-HHHHHHHHTTSPP-HHHHHHHHHHTT-HHHHHHHHHHTT-HHHHHHHHHHHHHHHHHTT-HHHHHHHHHHHHHHHHHTS--